Protein AF-A0A1Q8ZHT8-F1 (afdb_monomer)

Structure (mmCIF, N/CA/C/O backbone):
data_AF-A0A1Q8ZHT8-F1
#
_entry.id   AF-A0A1Q8ZHT8-F1
#
loop_
_atom_site.group_PDB
_atom_site.id
_atom_site.type_symbol
_atom_site.label_atom_id
_atom_site.label_alt_id
_atom_site.label_comp_id
_atom_site.label_asym_id
_atom_site.label_entity_id
_atom_site.label_seq_id
_atom_site.pdbx_PDB_ins_code
_atom_site.Cartn_x
_atom_site.Cartn_y
_atom_site.Cartn_z
_atom_site.occupancy
_atom_site.B_iso_or_equiv
_atom_site.auth_seq_id
_atom_site.auth_comp_id
_atom_site.auth_asym_id
_atom_site.auth_atom_id
_atom_site.pdbx_PDB_model_num
ATOM 1 N N . MET A 1 1 ? -16.061 1.320 38.270 1.00 66.38 1 MET A N 1
ATOM 2 C CA . MET A 1 1 ? -15.888 0.576 37.008 1.00 66.38 1 MET A CA 1
ATOM 3 C C . MET A 1 1 ? -15.722 -0.890 37.370 1.00 66.38 1 MET A C 1
ATOM 5 O O . MET A 1 1 ? -14.815 -1.204 38.140 1.00 66.38 1 MET A O 1
ATOM 9 N N . SER A 1 2 ? -16.670 -1.730 36.960 1.00 87.50 2 SER A N 1
ATOM 10 C CA . SER A 1 2 ? -16.756 -3.140 37.350 1.00 87.50 2 SER A CA 1
ATOM 11 C C . SER A 1 2 ? -15.721 -3.994 36.604 1.00 87.50 2 SER A C 1
ATOM 13 O O . SER A 1 2 ? -15.160 -3.568 35.595 1.00 87.50 2 SER A O 1
ATOM 15 N N . LEU A 1 3 ? -15.4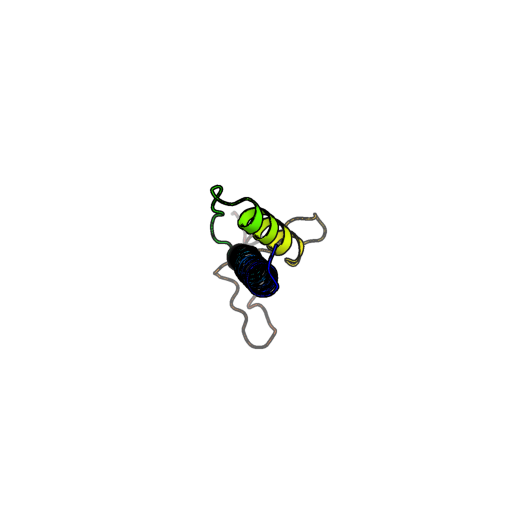51 -5.204 37.102 1.00 83.06 3 LEU A N 1
ATOM 16 C CA . LEU A 1 3 ? -14.570 -6.156 36.413 1.00 83.06 3 LEU A CA 1
ATOM 17 C C . LEU A 1 3 ? -15.119 -6.537 35.024 1.00 83.06 3 LEU A C 1
ATOM 19 O O . LEU A 1 3 ? -14.344 -6.724 34.093 1.00 83.06 3 LEU A O 1
ATOM 23 N N . GLN A 1 4 ? -16.447 -6.591 34.888 1.00 83.44 4 GLN A N 1
ATOM 24 C CA . GLN A 1 4 ? -17.138 -6.875 33.628 1.00 83.44 4 GLN A CA 1
ATOM 25 C C . GLN A 1 4 ? -16.990 -5.711 32.641 1.00 83.44 4 GLN A C 1
ATOM 27 O O . GLN A 1 4 ? -16.769 -5.942 31.457 1.00 83.44 4 GLN A O 1
ATOM 32 N N . ASP A 1 5 ? -17.017 -4.467 33.132 1.00 82.81 5 ASP A N 1
ATOM 33 C CA . ASP A 1 5 ? -16.827 -3.274 32.296 1.00 82.81 5 ASP A CA 1
ATOM 34 C C . ASP A 1 5 ? -15.408 -3.240 31.711 1.00 82.81 5 ASP A C 1
ATOM 36 O O . ASP A 1 5 ? -15.220 -2.872 30.557 1.00 82.81 5 ASP A O 1
ATOM 40 N N . LYS A 1 6 ? -14.403 -3.657 32.497 1.00 79.12 6 LYS A N 1
ATOM 41 C CA . LYS A 1 6 ? -13.006 -3.745 32.041 1.00 79.12 6 LYS A CA 1
ATOM 42 C C . LYS A 1 6 ? -12.824 -4.813 30.966 1.00 79.12 6 LYS A C 1
ATOM 44 O O . LYS A 1 6 ? -12.218 -4.531 29.942 1.00 79.12 6 LYS A O 1
ATOM 49 N N . GLN A 1 7 ? -13.396 -5.998 31.176 1.00 83.31 7 GLN A N 1
ATOM 50 C CA . GLN A 1 7 ? -13.344 -7.088 30.197 1.00 83.31 7 GLN A CA 1
ATOM 51 C C . GLN A 1 7 ? -14.049 -6.712 28.888 1.00 83.31 7 GLN A C 1
ATOM 53 O O . GLN A 1 7 ? -13.535 -7.000 27.811 1.00 83.31 7 GLN A O 1
ATOM 58 N N . ALA A 1 8 ? -15.196 -6.030 28.959 1.00 83.50 8 ALA A N 1
ATOM 59 C CA . ALA A 1 8 ? -15.890 -5.538 27.771 1.00 83.50 8 ALA A CA 1
ATOM 60 C C . ALA A 1 8 ? -15.051 -4.502 27.002 1.00 83.50 8 ALA A C 1
ATOM 62 O O . ALA A 1 8 ? -14.972 -4.572 25.776 1.00 83.50 8 ALA A O 1
ATOM 63 N N . LEU A 1 9 ? -14.383 -3.586 27.714 1.00 82.81 9 LEU A N 1
ATOM 64 C CA . LEU A 1 9 ? -13.502 -2.585 27.108 1.00 82.81 9 LEU A CA 1
ATOM 65 C C . LEU A 1 9 ? -12.285 -3.228 26.422 1.00 82.81 9 LEU A C 1
ATOM 67 O O . LEU A 1 9 ? -11.917 -2.840 25.316 1.00 82.81 9 LEU A 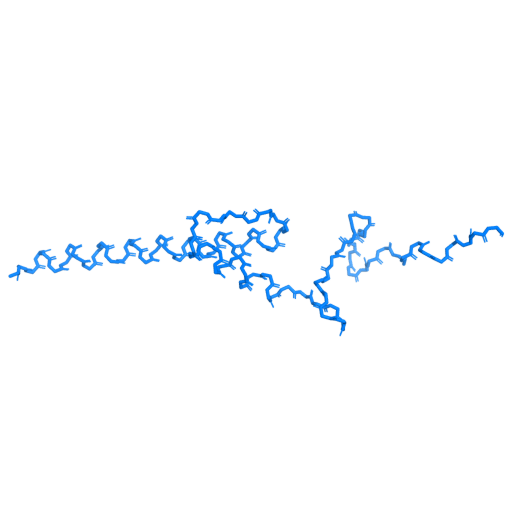O 1
ATOM 71 N N . GLU A 1 10 ? -11.674 -4.227 27.065 1.00 79.62 10 GLU A N 1
ATOM 72 C CA . GLU A 1 10 ? -10.547 -4.991 26.519 1.00 79.62 10 GLU A CA 1
ATOM 73 C C . GLU A 1 10 ? -10.949 -5.760 25.255 1.00 79.62 10 GLU A C 1
ATOM 75 O O . GLU A 1 10 ? -10.249 -5.689 24.246 1.00 79.62 10 GLU A O 1
ATOM 80 N N . HIS A 1 11 ? -12.100 -6.437 25.277 1.00 78.50 11 HIS A N 1
ATOM 81 C CA . HIS A 1 11 ? -12.627 -7.140 24.107 1.00 78.50 11 HIS A CA 1
ATOM 82 C C . HIS A 1 11 ? -12.933 -6.195 22.943 1.00 78.50 11 HIS A C 1
ATOM 84 O O . HIS A 1 11 ? -12.629 -6.520 21.797 1.00 78.50 11 HIS A O 1
ATOM 90 N N . GLN A 1 12 ? -13.504 -5.023 23.222 1.00 76.19 12 GLN A N 1
ATOM 91 C CA . GLN A 1 12 ? -13.770 -4.030 22.188 1.00 76.19 12 GLN A CA 1
ATOM 92 C C . GLN A 1 12 ? -12.462 -3.499 21.579 1.00 76.19 12 GLN A C 1
ATOM 94 O O . GLN A 1 12 ? -12.333 -3.449 20.357 1.00 76.19 12 GLN A O 1
ATOM 99 N N . GLY A 1 13 ? -11.458 -3.198 22.409 1.00 82.69 13 GLY A N 1
ATOM 100 C CA . GLY A 1 13 ? -10.141 -2.769 21.933 1.00 82.69 13 GLY A CA 1
ATOM 101 C C . GLY A 1 13 ? -9.426 -3.830 21.089 1.00 82.69 13 GLY A C 1
ATOM 102 O O . GLY A 1 13 ? -8.769 -3.496 20.105 1.00 82.69 13 GLY A O 1
ATOM 103 N N . GLN A 1 14 ? -9.586 -5.113 21.425 1.00 83.31 14 GLN A N 1
ATOM 104 C CA . GLN A 1 14 ? -9.058 -6.218 20.616 1.00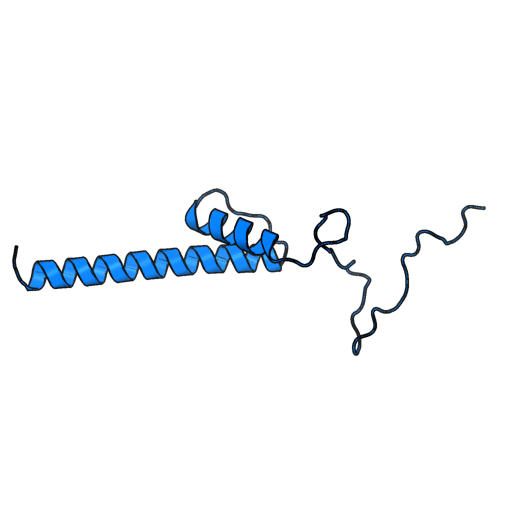 83.31 14 GLN A CA 1
ATOM 105 C C . GLN A 1 14 ? -9.727 -6.291 19.242 1.00 83.31 14 GLN A C 1
ATOM 107 O O . GLN A 1 14 ? -9.032 -6.382 18.234 1.00 83.31 14 GLN A O 1
ATOM 112 N N . GLN A 1 15 ? -11.056 -6.188 19.182 1.00 80.56 15 GLN A N 1
ATOM 113 C CA . GLN A 1 15 ? -11.793 -6.221 17.914 1.00 80.56 15 GLN A CA 1
ATOM 114 C C . GLN A 1 15 ? -11.441 -5.036 17.007 1.00 80.56 15 GLN A C 1
ATOM 116 O O . GLN A 1 15 ? -11.302 -5.196 15.794 1.00 80.56 15 GLN A O 1
ATOM 121 N N . GLU A 1 16 ? -11.269 -3.846 17.584 1.00 83.12 16 GLU A N 1
ATOM 122 C CA . GLU A 1 16 ? -10.836 -2.660 16.842 1.00 83.12 16 GLU A CA 1
ATOM 123 C C . GLU A 1 16 ? -9.415 -2.842 16.283 1.00 83.12 16 GLU A C 1
ATOM 125 O O . GLU A 1 16 ? -9.186 -2.587 15.098 1.00 83.12 16 GLU A O 1
ATOM 130 N N . ALA A 1 17 ? -8.491 -3.378 17.089 1.00 85.00 17 ALA A N 1
ATOM 131 C CA . ALA A 1 17 ? -7.124 -3.667 16.660 1.00 85.00 17 ALA A CA 1
ATOM 132 C C . ALA A 1 17 ? -7.060 -4.734 15.553 1.00 85.00 17 ALA A C 1
ATOM 134 O O . ALA A 1 17 ? -6.307 -4.580 14.590 1.00 85.00 17 ALA A O 1
ATOM 135 N N . GLU A 1 18 ? -7.870 -5.791 15.648 1.00 88.94 18 GLU A N 1
ATOM 136 C CA . GLU A 1 18 ? -7.996 -6.813 14.602 1.00 88.94 18 GLU A CA 1
ATOM 137 C C . GLU A 1 18 ? -8.534 -6.215 13.295 1.00 88.94 18 GLU A C 1
ATOM 139 O O . GLU A 1 18 ? -8.014 -6.499 12.211 1.00 88.94 18 GLU A O 1
ATOM 144 N N . GLY A 1 19 ? -9.540 -5.340 13.388 1.00 90.62 19 GLY A N 1
ATOM 145 C CA . GLY A 1 19 ? -10.086 -4.619 12.240 1.00 90.62 19 GLY A CA 1
ATOM 146 C C . GLY A 1 19 ? -9.046 -3.726 11.559 1.00 90.62 19 GLY A C 1
ATOM 147 O O . GLY A 1 19 ? -8.925 -3.735 10.332 1.00 90.62 19 GLY A O 1
ATOM 148 N N . ASP A 1 20 ? -8.254 -2.994 12.342 1.00 90.00 20 ASP A N 1
ATOM 149 C CA . ASP A 1 20 ? -7.167 -2.153 11.837 1.00 90.00 20 ASP A CA 1
ATOM 150 C C . ASP A 1 20 ? -6.045 -2.963 11.197 1.00 90.00 20 ASP A C 1
ATOM 152 O O . ASP A 1 20 ? -5.586 -2.632 10.099 1.00 90.00 20 ASP A O 1
ATOM 156 N N . GLN A 1 21 ? -5.644 -4.065 11.828 1.00 93.19 21 GLN A N 1
ATOM 157 C CA . GLN A 1 21 ? -4.657 -4.969 11.256 1.00 93.19 21 GLN A CA 1
ATOM 158 C C . GLN A 1 21 ? -5.140 -5.518 9.914 1.00 93.19 21 GLN A C 1
ATOM 160 O O . GLN A 1 21 ? -4.384 -5.519 8.941 1.00 93.19 21 GLN A O 1
ATOM 165 N N . LYS A 1 22 ? -6.408 -5.934 9.832 1.00 94.38 22 LYS A N 1
ATOM 166 C CA . LYS A 1 22 ? -6.985 -6.425 8.584 1.00 94.38 22 LYS A CA 1
ATOM 167 C C . LYS A 1 22 ? -6.957 -5.353 7.495 1.00 94.38 22 LYS A C 1
ATOM 169 O O . LYS A 1 22 ? -6.500 -5.633 6.393 1.00 94.38 22 LYS A O 1
ATOM 174 N N . ARG A 1 23 ? -7.382 -4.121 7.793 1.00 93.31 23 ARG A N 1
ATOM 175 C CA . ARG A 1 23 ? -7.345 -3.005 6.829 1.00 93.31 23 ARG A CA 1
ATOM 176 C C . ARG A 1 23 ? -5.934 -2.729 6.315 1.00 93.31 23 ARG A C 1
ATOM 178 O O . ARG A 1 23 ? -5.748 -2.520 5.118 1.00 93.31 23 ARG A O 1
ATOM 185 N N . PHE A 1 24 ? -4.946 -2.746 7.206 1.00 95.38 24 PHE A N 1
ATOM 186 C CA . PHE A 1 24 ? -3.542 -2.568 6.842 1.00 95.38 24 PHE A CA 1
ATOM 187 C C . PHE A 1 24 ? -3.042 -3.684 5.908 1.00 95.38 24 PHE A C 1
ATOM 189 O O . PHE A 1 24 ? -2.340 -3.415 4.928 1.00 95.38 24 PHE A O 1
ATOM 196 N N . LEU A 1 25 ? -3.401 -4.938 6.195 1.00 93.38 25 LEU A N 1
ATOM 197 C CA . LEU A 1 25 ? -3.047 -6.078 5.348 1.00 93.38 25 LEU A CA 1
ATOM 198 C C . LEU A 1 25 ? -3.733 -5.996 3.981 1.00 93.38 25 LEU A C 1
ATOM 200 O O . LEU A 1 25 ? -3.041 -6.092 2.972 1.00 93.38 25 LEU A O 1
ATOM 204 N N . ASP A 1 26 ? -5.038 -5.709 3.947 1.00 94.38 26 ASP A N 1
ATOM 205 C CA . ASP A 1 26 ? -5.806 -5.533 2.707 1.00 94.38 26 ASP A CA 1
ATOM 206 C C . ASP A 1 26 ? -5.146 -4.467 1.802 1.00 94.38 26 ASP A C 1
ATOM 208 O O . ASP A 1 26 ? -4.964 -4.678 0.602 1.00 94.38 26 ASP A O 1
ATOM 212 N N . GLY A 1 27 ? -4.722 -3.332 2.376 1.00 93.44 27 GLY A N 1
ATOM 213 C CA . GLY A 1 27 ? -3.997 -2.292 1.640 1.00 93.44 27 GLY A CA 1
ATOM 214 C C . GLY A 1 27 ? -2.652 -2.772 1.101 1.00 93.44 27 GLY A C 1
ATOM 215 O O . GLY A 1 27 ? -2.328 -2.533 -0.062 1.00 93.44 27 GLY A O 1
ATOM 216 N N . SER A 1 28 ? -1.879 -3.477 1.930 1.00 93.44 28 SER A N 1
ATOM 217 C CA . SER A 1 28 ? -0.567 -4.014 1.546 1.00 93.44 28 SER A CA 1
ATOM 218 C C . SER A 1 28 ? -0.668 -5.010 0.385 1.00 93.44 28 SER A C 1
ATOM 220 O O . SER A 1 28 ? 0.158 -4.974 -0.526 1.00 93.44 28 SER A O 1
ATOM 222 N N . GLU A 1 29 ? -1.679 -5.882 0.405 1.00 92.50 29 GLU A N 1
ATOM 223 C CA . GLU A 1 29 ? -1.945 -6.844 -0.667 1.00 92.50 29 GLU A CA 1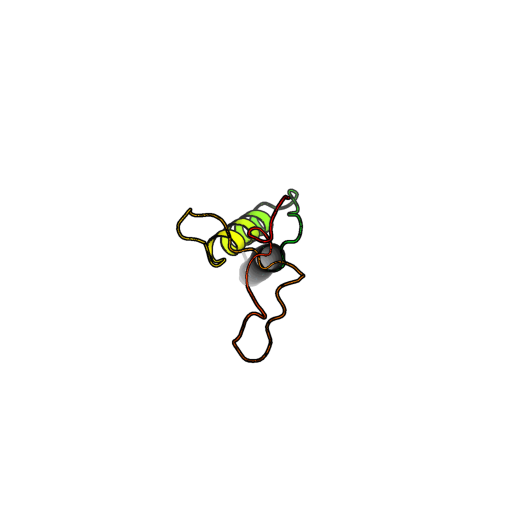
ATOM 224 C C . GLU A 1 29 ? -2.385 -6.150 -1.957 1.00 92.50 29 GLU A C 1
ATOM 226 O O . GLU A 1 29 ? -1.849 -6.439 -3.026 1.00 92.50 29 GLU A O 1
ATOM 231 N N . ASP A 1 30 ? -3.316 -5.197 -1.878 1.00 92.00 30 ASP A N 1
ATOM 232 C CA . ASP A 1 30 ? -3.782 -4.455 -3.052 1.00 92.00 30 ASP A CA 1
ATOM 233 C C . ASP A 1 30 ? -2.633 -3.725 -3.765 1.00 92.00 30 ASP A C 1
ATOM 235 O O . ASP A 1 30 ? -2.575 -3.736 -4.998 1.00 92.00 30 ASP A O 1
ATOM 239 N N . ALA A 1 31 ? -1.686 -3.163 -3.005 1.00 89.62 31 ALA A N 1
ATOM 240 C CA . ALA A 1 31 ? -0.465 -2.578 -3.551 1.00 89.62 31 ALA A CA 1
ATOM 241 C C . ALA A 1 31 ? 0.408 -3.616 -4.270 1.00 89.62 31 ALA A C 1
ATOM 243 O O . ALA A 1 31 ? 0.929 -3.335 -5.349 1.00 89.62 31 ALA A O 1
ATOM 244 N N . ALA A 1 32 ? 0.540 -4.822 -3.709 1.00 86.00 32 ALA A N 1
ATOM 245 C CA . ALA A 1 32 ? 1.328 -5.893 -4.312 1.00 86.00 32 ALA A CA 1
ATOM 246 C C . ALA A 1 32 ? 0.748 -6.398 -5.641 1.00 86.00 32 ALA A C 1
ATOM 248 O O . ALA A 1 32 ? 1.498 -6.789 -6.533 1.00 86.00 32 ALA A O 1
ATOM 249 N N . PHE A 1 33 ? -0.576 -6.334 -5.797 1.00 85.50 33 PHE A N 1
ATOM 250 C CA . PHE A 1 33 ? -1.271 -6.687 -7.037 1.00 85.50 33 PHE A CA 1
ATOM 251 C C . PHE A 1 33 ? -1.521 -5.492 -7.972 1.00 85.50 33 PHE A C 1
ATOM 253 O O . PHE A 1 33 ? -2.214 -5.644 -8.978 1.00 85.50 33 PHE A O 1
ATOM 260 N N . GLY A 1 34 ? -0.982 -4.307 -7.663 1.00 83.00 34 GLY A N 1
ATOM 261 C CA . GLY A 1 34 ? -1.097 -3.120 -8.514 1.00 83.00 34 GLY A CA 1
ATOM 262 C C . GLY A 1 34 ? -2.525 -2.582 -8.663 1.00 83.00 34 GLY A C 1
ATOM 263 O O . GLY A 1 34 ? -2.847 -1.973 -9.683 1.00 83.00 34 GLY A O 1
ATOM 264 N N . LYS A 1 35 ? -3.406 -2.821 -7.684 1.00 87.38 35 LYS A N 1
ATOM 265 C CA . LYS A 1 35 ? -4.769 -2.271 -7.698 1.00 87.38 35 LYS A CA 1
ATOM 266 C C . LYS A 1 35 ? -4.761 -0.798 -7.307 1.00 87.38 35 LYS A C 1
ATOM 268 O O . LYS A 1 35 ? -3.934 -0.371 -6.519 1.00 87.38 35 LYS A O 1
ATOM 273 N N . ASN A 1 36 ? -5.735 -0.024 -7.781 1.00 90.00 36 ASN A N 1
ATOM 274 C CA . ASN A 1 36 ? -5.860 1.378 -7.374 1.00 90.00 36 ASN A CA 1
ATOM 275 C C . ASN A 1 36 ? -6.230 1.510 -5.882 1.00 90.00 36 ASN A C 1
ATOM 277 O O . ASN A 1 36 ? -7.143 0.812 -5.427 1.00 90.00 36 ASN A O 1
ATOM 281 N N . PRO A 1 37 ? -5.595 2.435 -5.135 1.00 90.81 37 PRO A N 1
ATOM 282 C CA . PRO A 1 37 ? -5.853 2.603 -3.712 1.00 90.81 37 PRO A CA 1
ATOM 283 C C . PRO A 1 37 ? -7.217 3.244 -3.440 1.00 90.81 37 PRO A C 1
ATOM 285 O O . PRO A 1 37 ? -7.729 4.055 -4.216 1.00 90.81 37 PRO A O 1
ATOM 288 N N . ARG A 1 38 ? -7.780 2.931 -2.271 1.00 90.31 38 ARG A N 1
ATOM 289 C CA . ARG A 1 38 ? -8.973 3.576 -1.711 1.00 90.31 38 ARG A CA 1
ATOM 290 C C . ARG A 1 38 ? -8.568 4.610 -0.664 1.00 90.31 38 ARG A C 1
ATOM 292 O O . ARG A 1 38 ? -7.928 4.273 0.324 1.00 90.31 38 ARG A O 1
ATOM 299 N N . TYR A 1 39 ? -8.991 5.859 -0.851 1.00 89.75 39 TYR A N 1
ATOM 300 C CA . TYR A 1 39 ? -8.611 6.978 0.026 1.00 89.75 39 TYR A CA 1
ATOM 301 C C . TYR A 1 39 ? -9.477 7.136 1.281 1.00 89.75 39 TYR A C 1
ATOM 303 O O . TYR A 1 39 ? -9.276 8.060 2.062 1.00 89.75 39 TYR A O 1
ATOM 311 N N . THR A 1 40 ? -10.463 6.264 1.467 1.00 90.12 40 THR A N 1
ATOM 312 C CA . THR A 1 40 ? -11.464 6.392 2.530 1.00 90.12 40 THR A CA 1
ATOM 313 C C . THR A 1 40 ? -10.935 6.031 3.914 1.00 90.12 40 THR A C 1
ATOM 315 O O . THR A 1 40 ? -11.536 6.448 4.897 1.00 90.12 40 THR A O 1
ATOM 318 N N . ASP A 1 41 ? -9.852 5.254 4.001 1.00 92.75 41 ASP A N 1
ATOM 319 C CA . ASP A 1 41 ? -9.343 4.724 5.265 1.00 92.75 41 ASP A CA 1
ATOM 320 C C . ASP A 1 41 ? -7.817 4.924 5.392 1.00 92.75 41 ASP A C 1
ATOM 322 O O . ASP A 1 41 ? -7.056 4.446 4.541 1.00 92.75 41 ASP A O 1
ATOM 326 N N . PRO A 1 42 ? -7.342 5.632 6.434 1.00 94.25 42 PRO A N 1
ATOM 327 C CA . PRO A 1 42 ? -5.922 5.924 6.607 1.00 94.25 42 PRO A CA 1
ATOM 328 C C . PRO A 1 42 ? -5.089 4.686 6.970 1.00 94.25 42 PRO A C 1
ATOM 330 O O . PRO A 1 42 ? -3.929 4.600 6.561 1.00 94.25 42 PRO A O 1
ATOM 333 N N . THR A 1 43 ? -5.654 3.719 7.697 1.00 95.31 43 THR A N 1
ATOM 334 C CA . THR A 1 43 ? -4.972 2.473 8.078 1.00 95.31 43 THR A CA 1
ATOM 335 C C . THR A 1 43 ? -4.738 1.600 6.849 1.00 95.31 43 THR A C 1
ATOM 337 O O . THR A 1 43 ? -3.628 1.102 6.640 1.00 95.31 43 THR A O 1
ATOM 340 N N . TYR A 1 44 ? -5.746 1.499 5.980 1.00 96.50 44 TYR A N 1
ATOM 341 C CA . TYR A 1 44 ? -5.617 0.874 4.665 1.00 96.50 44 TYR A CA 1
ATOM 342 C C . TYR A 1 44 ? -4.546 1.564 3.812 1.00 96.50 44 TYR A C 1
ATOM 344 O O . TYR A 1 44 ? -3.657 0.896 3.287 1.00 96.50 44 TYR A O 1
ATOM 352 N N . LEU A 1 45 ? -4.578 2.898 3.701 1.00 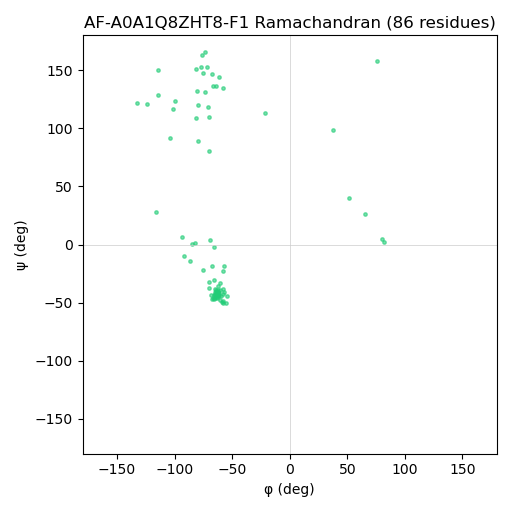95.75 45 LEU A N 1
ATOM 353 C CA . LEU A 1 45 ? -3.599 3.649 2.905 1.00 95.75 45 LEU A CA 1
ATOM 354 C C . LEU A 1 45 ? -2.167 3.460 3.412 1.00 95.75 45 LEU A C 1
ATOM 356 O O . LEU A 1 45 ? -1.240 3.343 2.611 1.00 95.75 45 LEU A O 1
ATOM 360 N N . ASN A 1 46 ? -1.978 3.414 4.730 1.00 95.75 46 ASN A N 1
ATOM 361 C CA . ASN A 1 46 ? -0.673 3.141 5.319 1.00 95.75 46 ASN A CA 1
ATOM 362 C C . ASN A 1 46 ? -0.176 1.740 4.932 1.00 95.75 46 ASN A C 1
ATOM 364 O O . ASN A 1 46 ? 0.972 1.588 4.513 1.00 95.75 46 ASN A O 1
ATOM 368 N N . GLY A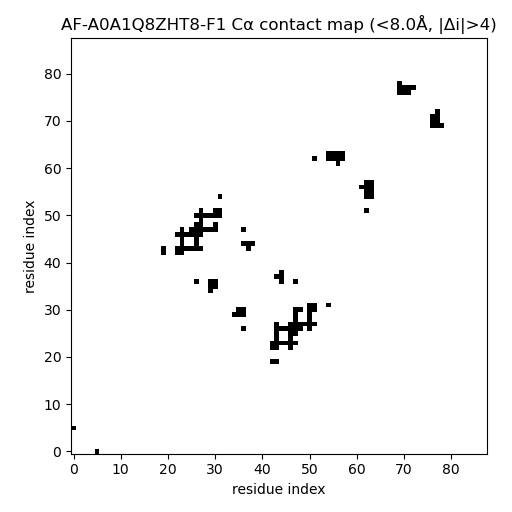 1 47 ? -1.061 0.741 4.988 1.00 94.69 47 GLY A N 1
ATOM 369 C CA . GLY A 1 47 ? -0.798 -0.602 4.475 1.00 94.69 47 GLY A CA 1
ATOM 370 C C . GLY A 1 47 ? -0.386 -0.591 3.007 1.00 94.69 47 GLY A C 1
ATOM 371 O O . GLY A 1 47 ? 0.674 -1.095 2.648 1.00 94.69 47 GLY A O 1
ATOM 372 N N . TYR A 1 48 ? -1.164 0.088 2.170 1.00 95.06 48 TYR A N 1
ATOM 373 C CA . TYR A 1 48 ? -0.909 0.220 0.738 1.00 95.06 48 TYR A CA 1
ATOM 374 C C . TYR A 1 48 ? 0.457 0.854 0.435 1.00 95.06 48 TYR A C 1
ATOM 376 O O . TYR A 1 48 ? 1.256 0.302 -0.322 1.00 95.06 48 TYR A O 1
ATOM 384 N N . ILE A 1 49 ? 0.795 1.970 1.087 1.00 93.56 49 ILE A N 1
ATOM 385 C CA . ILE A 1 49 ? 2.111 2.613 0.946 1.00 93.56 49 ILE A CA 1
ATOM 386 C C . ILE A 1 49 ? 3.235 1.682 1.423 1.00 93.56 49 ILE A C 1
ATOM 388 O O . ILE A 1 49 ? 4.305 1.640 0.813 1.00 93.56 49 ILE A O 1
ATOM 392 N N . ASN A 1 50 ? 3.022 0.941 2.513 1.00 93.62 50 ASN A N 1
ATOM 393 C CA . ASN A 1 50 ? 4.002 -0.017 3.018 1.00 93.62 50 ASN A CA 1
ATOM 394 C C . ASN A 1 50 ? 4.227 -1.173 2.032 1.00 93.62 50 ASN A C 1
ATOM 396 O O . ASN A 1 50 ? 5.373 -1.554 1.802 1.00 93.62 50 ASN A O 1
ATOM 400 N N . GLY A 1 51 ? 3.152 -1.676 1.419 1.00 91.06 51 GLY A N 1
ATOM 401 C CA . GLY A 1 51 ? 3.198 -2.675 0.355 1.00 91.06 51 GLY A CA 1
ATOM 402 C C . GLY A 1 51 ? 4.029 -2.196 -0.833 1.00 91.06 51 GLY A C 1
ATOM 403 O O . GLY A 1 51 ? 4.980 -2.873 -1.214 1.00 91.06 51 GLY A O 1
ATOM 404 N N . LEU A 1 52 ? 3.769 -0.982 -1.337 1.00 89.50 52 LEU A N 1
ATOM 405 C CA . LEU A 1 52 ? 4.542 -0.397 -2.442 1.00 89.50 52 LEU A CA 1
ATOM 406 C C . LEU A 1 52 ? 6.043 -0.300 -2.136 1.00 89.50 52 LEU A C 1
ATOM 408 O O . LEU A 1 52 ? 6.868 -0.596 -2.994 1.00 89.50 52 LEU A O 1
ATOM 412 N N . LYS A 1 53 ? 6.412 0.082 -0.907 1.00 89.31 53 LYS A N 1
ATOM 413 C CA . LYS A 1 53 ? 7.820 0.204 -0.484 1.00 89.31 53 LYS A CA 1
ATOM 414 C C . LYS A 1 53 ? 8.564 -1.131 -0.404 1.00 89.31 53 LYS A C 1
ATOM 416 O O . LYS A 1 53 ? 9.790 -1.126 -0.352 1.00 89.31 53 LYS A O 1
ATOM 421 N N . LYS A 1 54 ? 7.843 -2.251 -0.335 1.00 88.56 54 LYS A N 1
ATOM 422 C CA . LYS A 1 54 ? 8.416 -3.604 -0.291 1.00 88.56 54 LYS A CA 1
ATOM 423 C C . LYS A 1 54 ? 8.566 -4.231 -1.673 1.00 88.56 54 LYS A C 1
ATOM 425 O O . LYS A 1 54 ? 9.166 -5.299 -1.775 1.00 88.56 54 LYS A O 1
ATOM 430 N N . LEU A 1 55 ? 8.008 -3.609 -2.711 1.00 86.62 55 LEU A N 1
ATOM 431 C CA . LEU A 1 55 ? 8.120 -4.127 -4.065 1.00 86.62 55 LEU A CA 1
ATOM 432 C C . LEU A 1 55 ? 9.565 -4.035 -4.562 1.00 86.62 55 LEU A C 1
ATOM 434 O O . LEU A 1 55 ? 10.280 -3.098 -4.198 1.00 86.62 55 LEU A O 1
ATOM 438 N N . PRO A 1 56 ? 10.006 -4.998 -5.388 1.00 86.19 56 PRO A N 1
ATOM 439 C CA . PRO A 1 56 ? 11.322 -4.931 -6.000 1.00 86.19 56 PRO A CA 1
ATOM 440 C C . PRO A 1 56 ? 11.435 -3.646 -6.822 1.00 86.19 56 PRO A C 1
ATOM 442 O O . PRO A 1 56 ? 10.521 -3.292 -7.566 1.00 86.19 56 PRO A O 1
ATOM 445 N N . THR A 1 57 ? 12.557 -2.943 -6.686 1.00 87.75 57 THR A N 1
ATOM 446 C CA . THR A 1 57 ? 12.838 -1.701 -7.411 1.00 87.75 57 THR A CA 1
ATOM 447 C C . THR A 1 57 ? 14.011 -1.876 -8.367 1.00 87.75 57 THR A C 1
ATOM 449 O O . THR A 1 57 ? 14.901 -2.705 -8.168 1.00 87.75 57 THR A O 1
ATOM 452 N N . ASN A 1 58 ? 13.988 -1.126 -9.461 1.00 86.19 58 ASN A N 1
ATOM 453 C CA . ASN A 1 58 ? 15.125 -0.967 -10.356 1.00 86.19 58 ASN A CA 1
ATOM 454 C C . ASN A 1 58 ? 16.197 -0.070 -9.700 1.00 86.19 58 ASN A C 1
ATOM 456 O O . ASN A 1 58 ? 15.901 0.650 -8.742 1.00 86.19 58 ASN A O 1
ATOM 460 N N . PRO A 1 59 ? 17.436 -0.045 -10.228 1.00 86.06 59 PRO A N 1
ATOM 461 C CA . PRO A 1 59 ? 18.492 0.845 -9.734 1.00 86.06 59 PRO A CA 1
ATOM 462 C C . PRO A 1 59 ? 18.147 2.344 -9.776 1.00 86.06 59 PRO A C 1
ATOM 464 O O . PRO A 1 59 ? 18.729 3.122 -9.027 1.00 86.06 59 PRO A O 1
ATOM 467 N N . ASP A 1 60 ? 17.207 2.753 -10.631 1.00 87.19 60 ASP A N 1
ATOM 468 C CA . ASP A 1 60 ? 16.702 4.129 -10.728 1.00 87.19 60 ASP A CA 1
ATOM 469 C C . ASP A 1 60 ? 15.616 4.465 -9.684 1.00 87.19 60 ASP A C 1
ATOM 471 O O . ASP A 1 60 ? 15.098 5.581 -9.658 1.00 87.19 60 ASP A O 1
ATOM 475 N N . GLY A 1 61 ? 15.271 3.512 -8.811 1.00 79.94 61 GLY A N 1
ATOM 476 C CA . GLY A 1 61 ? 14.270 3.674 -7.760 1.00 79.94 61 GLY A CA 1
ATOM 477 C C . GLY A 1 61 ? 12.824 3.487 -8.221 1.00 79.94 61 GLY A C 1
ATOM 478 O O . GLY A 1 61 ? 11.913 3.628 -7.404 1.00 79.94 61 GLY A O 1
ATOM 479 N N . THR A 1 62 ? 12.585 3.149 -9.491 1.00 84.69 62 THR A N 1
ATOM 480 C CA . THR A 1 62 ? 11.244 2.794 -9.973 1.00 84.69 62 THR A CA 1
ATOM 481 C C . THR A 1 62 ? 10.856 1.393 -9.512 1.00 84.69 62 THR A C 1
ATOM 483 O O . THR A 1 62 ? 11.706 0.515 -9.368 1.00 84.69 62 THR A O 1
ATOM 486 N N . ILE A 1 63 ? 9.565 1.163 -9.267 1.00 84.12 63 ILE A N 1
ATOM 487 C CA . ILE A 1 63 ? 9.059 -0.185 -8.982 1.00 84.12 63 ILE A CA 1
ATOM 488 C C . ILE A 1 63 ? 9.274 -1.048 -10.232 1.00 84.12 63 ILE A C 1
ATOM 490 O O . ILE A 1 63 ? 9.021 -0.603 -11.352 1.00 84.12 63 ILE A O 1
ATOM 494 N N . GLN A 1 64 ? 9.753 -2.278 -10.056 1.00 81.38 64 GLN A N 1
ATOM 495 C CA . GLN A 1 64 ? 9.848 -3.242 -11.144 1.00 81.38 64 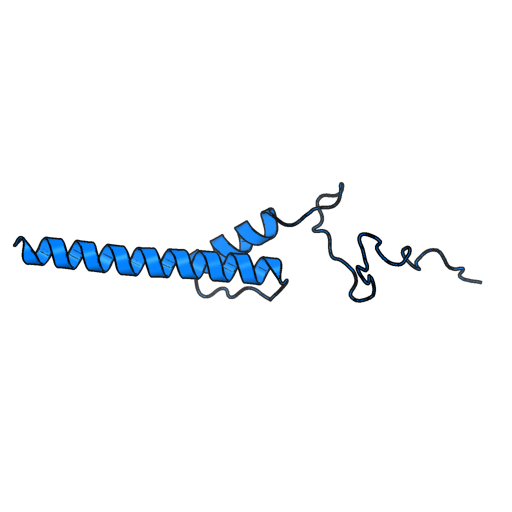GLN A CA 1
ATOM 496 C C . GLN A 1 64 ? 8.435 -3.677 -11.525 1.00 81.38 64 GLN A C 1
ATOM 498 O O . GLN A 1 64 ? 7.762 -4.385 -10.779 1.00 81.38 64 GLN A O 1
ATOM 503 N N . HIS A 1 65 ? 7.985 -3.246 -12.698 1.00 69.75 65 HIS A N 1
ATOM 504 C CA . HIS A 1 65 ? 6.770 -3.750 -13.318 1.00 69.75 65 HIS A CA 1
ATOM 505 C C . HIS A 1 65 ? 7.169 -4.750 -14.396 1.00 69.75 65 HIS A C 1
ATOM 507 O O . HIS A 1 65 ? 7.831 -4.383 -15.367 1.00 69.75 65 HIS A O 1
ATOM 513 N N . TYR A 1 66 ? 6.767 -6.007 -14.226 1.00 65.31 66 TYR A N 1
ATOM 514 C CA . TYR A 1 66 ? 6.875 -6.979 -15.303 1.00 65.31 66 TYR A CA 1
ATOM 515 C C . TYR A 1 66 ? 5.806 -6.675 -16.346 1.00 65.31 66 TYR A C 1
ATOM 517 O O . TYR A 1 66 ? 4.639 -6.452 -16.011 1.00 65.31 66 TYR A O 1
ATOM 525 N N . ASP A 1 67 ? 6.213 -6.626 -17.610 1.00 60.56 67 ASP A N 1
ATOM 526 C CA . ASP A 1 67 ? 5.264 -6.489 -18.708 1.00 60.56 67 ASP A CA 1
ATOM 527 C C . ASP A 1 67 ? 4.333 -7.717 -18.701 1.00 60.56 67 ASP A C 1
ATOM 529 O O . ASP A 1 67 ? 4.770 -8.835 -18.434 1.00 60.56 67 ASP A O 1
ATOM 533 N N . HIS A 1 68 ? 3.056 -7.544 -19.041 1.00 61.03 68 HIS A N 1
ATOM 534 C CA . HIS A 1 68 ? 2.110 -8.653 -19.225 1.00 61.03 68 HIS A CA 1
ATOM 535 C C . HIS A 1 68 ? 2.591 -9.669 -20.276 1.00 61.03 68 HIS A C 1
ATOM 537 O O . HIS A 1 68 ? 2.106 -10.797 -20.318 1.00 61.03 68 HIS A O 1
ATOM 543 N N . ARG A 1 69 ? 3.536 -9.257 -21.129 1.00 57.38 69 ARG A N 1
ATOM 544 C CA . ARG A 1 69 ? 4.200 -10.080 -22.148 1.00 57.38 69 ARG A CA 1
ATOM 545 C C . ARG A 1 69 ? 5.418 -10.842 -21.627 1.00 57.38 69 ARG A C 1
ATOM 547 O O . ARG A 1 69 ? 5.902 -11.738 -22.309 1.00 57.38 69 ARG A O 1
ATOM 554 N N . GLN A 1 70 ? 5.928 -10.490 -20.447 1.00 59.84 70 GLN A N 1
ATOM 555 C CA . GLN A 1 70 ? 7.016 -11.211 -19.797 1.00 59.84 70 GLN A CA 1
ATOM 556 C C . GLN A 1 70 ? 6.439 -12.449 -19.114 1.00 59.84 70 GLN A C 1
ATOM 558 O O . GLN A 1 70 ? 6.026 -12.430 -17.955 1.00 59.84 70 GLN A O 1
ATOM 563 N N . HIS A 1 71 ? 6.389 -13.544 -19.866 1.00 54.50 71 HIS A N 1
ATOM 564 C CA . HIS A 1 71 ? 6.036 -14.843 -19.320 1.00 54.50 71 HIS A CA 1
ATOM 565 C C . HIS A 1 71 ? 7.186 -15.346 -18.440 1.00 54.50 71 HIS A C 1
ATOM 567 O O . HIS A 1 71 ? 8.307 -15.546 -18.905 1.00 54.50 71 HIS A O 1
ATOM 573 N N . PHE A 1 72 ? 6.903 -15.544 -17.152 1.00 54.44 72 PHE A N 1
ATOM 574 C CA . PHE A 1 72 ? 7.785 -16.287 -16.259 1.00 54.44 72 PHE A CA 1
ATOM 575 C C . PHE A 1 72 ? 7.543 -17.781 -16.463 1.00 54.4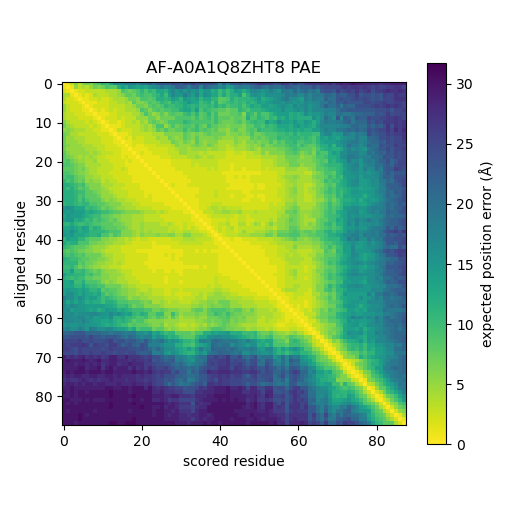4 72 PHE A C 1
ATOM 577 O O . PHE A 1 72 ? 6.512 -18.307 -16.045 1.00 54.44 72 PHE A O 1
ATOM 584 N N . ALA A 1 73 ? 8.505 -18.472 -17.074 1.00 49.56 73 ALA A N 1
ATOM 585 C CA . ALA A 1 73 ? 8.521 -19.927 -17.145 1.00 49.56 73 ALA A CA 1
ATOM 586 C C . ALA A 1 73 ? 9.847 -20.446 -16.570 1.00 49.56 73 ALA A C 1
ATOM 588 O O . ALA A 1 73 ? 10.926 -20.102 -17.040 1.00 49.56 73 ALA A O 1
ATOM 589 N N . PHE A 1 74 ? 9.767 -21.272 -15.520 1.00 52.47 74 PHE A N 1
ATOM 590 C CA . PHE A 1 74 ? 10.909 -22.009 -14.952 1.00 52.47 74 PHE A CA 1
ATOM 591 C C . PHE A 1 74 ? 12.156 -21.162 -14.617 1.00 52.47 74 PHE A C 1
ATOM 593 O O . PHE A 1 74 ? 13.281 -21.601 -14.829 1.00 52.47 74 PHE A O 1
ATOM 600 N N . GLY A 1 75 ? 11.973 -19.953 -14.074 1.00 51.91 75 GLY A N 1
ATOM 601 C CA . GLY A 1 75 ? 13.091 -19.090 -13.663 1.00 51.91 75 GLY A CA 1
ATOM 602 C C . GLY A 1 75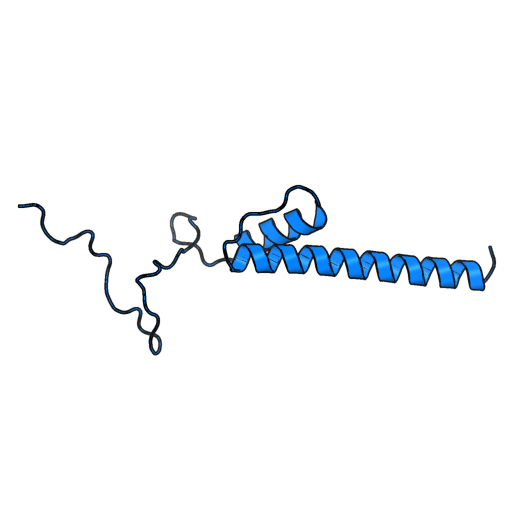 ? 13.761 -18.314 -14.802 1.00 51.91 75 GLY A C 1
ATOM 603 O O . GLY A 1 75 ? 14.725 -17.596 -14.550 1.00 51.91 75 GLY A O 1
ATOM 604 N N . TYR A 1 76 ? 13.226 -18.403 -16.021 1.00 48.66 76 TYR A N 1
ATOM 605 C CA . TYR A 1 76 ? 13.634 -17.594 -17.161 1.00 48.66 76 TYR A CA 1
ATOM 606 C C . TYR A 1 76 ? 12.473 -16.676 -17.560 1.00 48.66 76 TYR A C 1
ATOM 608 O O . TYR A 1 76 ? 11.329 -17.114 -17.704 1.00 48.66 76 TYR A O 1
ATOM 616 N N . VAL A 1 77 ? 12.760 -15.379 -17.684 1.00 58.22 77 VAL A N 1
ATOM 617 C CA . VAL A 1 77 ? 11.862 -14.438 -18.361 1.00 58.22 77 VAL A CA 1
ATOM 618 C C . VAL A 1 77 ? 12.109 -14.624 -19.848 1.00 58.22 77 VAL A C 1
ATOM 620 O O . VAL A 1 77 ? 13.248 -14.461 -20.291 1.00 58.22 77 VAL A O 1
ATOM 623 N N . ASP A 1 78 ? 11.069 -15.002 -20.589 1.00 57.47 78 ASP A N 1
ATOM 624 C CA . ASP A 1 78 ? 11.149 -15.294 -22.021 1.00 57.47 78 ASP A CA 1
ATOM 625 C C . ASP A 1 78 ? 11.382 -13.990 -22.821 1.00 57.47 78 ASP A C 1
ATOM 627 O O . ASP A 1 78 ? 10.484 -13.376 -23.386 1.00 57.47 78 ASP A O 1
ATOM 631 N N . ASN A 1 79 ? 12.649 -13.574 -22.834 1.00 55.47 79 ASN A N 1
ATOM 632 C CA . ASN A 1 79 ? 13.322 -12.694 -23.786 1.00 55.47 79 ASN A CA 1
ATOM 633 C C . ASN A 1 79 ? 13.092 -11.157 -23.760 1.00 55.47 79 ASN A C 1
ATOM 635 O O . ASN A 1 79 ? 12.155 -10.637 -23.152 1.00 55.47 79 ASN A O 1
ATOM 639 N N . PRO A 1 80 ? 14.065 -10.403 -24.331 1.00 51.62 80 PRO A N 1
ATOM 640 C CA . PRO A 1 80 ? 14.370 -9.026 -23.973 1.00 51.62 80 PRO A CA 1
ATOM 641 C C . PRO A 1 80 ? 13.438 -8.021 -24.643 1.00 51.62 80 PRO A C 1
ATOM 643 O O . PRO A 1 80 ? 12.952 -8.216 -25.752 1.00 51.62 80 PRO A O 1
ATOM 646 N N . ASN A 1 81 ? 13.265 -6.906 -23.939 1.00 49.00 81 ASN A N 1
ATOM 647 C CA . ASN A 1 81 ? 12.705 -5.639 -24.393 1.00 49.00 81 ASN A CA 1
ATOM 648 C C . ASN A 1 81 ? 12.765 -5.446 -25.933 1.00 49.00 81 ASN A C 1
ATOM 650 O O . ASN A 1 81 ? 13.861 -5.265 -26.471 1.00 49.00 81 ASN A O 1
ATOM 654 N N . PRO A 1 82 ? 11.624 -5.420 -26.651 1.00 50.81 82 PRO A N 1
ATOM 655 C CA . PRO A 1 82 ? 11.595 -5.259 -28.108 1.00 50.81 82 PRO A CA 1
ATOM 656 C C . PRO A 1 82 ? 12.012 -3.858 -28.595 1.00 50.81 82 PRO A C 1
ATOM 658 O O . PRO A 1 82 ? 11.980 -3.599 -29.793 1.00 50.81 82 PRO A O 1
ATOM 661 N N . ARG A 1 83 ? 12.436 -2.940 -27.712 1.00 48.38 83 ARG A N 1
ATOM 662 C CA . ARG A 1 83 ? 12.842 -1.571 -28.089 1.00 48.38 83 ARG A CA 1
ATOM 663 C C . ARG A 1 83 ? 14.097 -1.455 -28.966 1.00 48.38 83 ARG A C 1
ATOM 665 O O . ARG A 1 83 ? 14.414 -0.342 -29.363 1.00 48.38 83 ARG A O 1
ATOM 672 N N . ASN A 1 84 ? 14.770 -2.557 -29.300 1.00 45.78 84 ASN A N 1
ATOM 673 C CA . ASN A 1 84 ? 15.945 -2.558 -30.182 1.00 45.78 84 ASN A CA 1
ATOM 674 C C . ASN A 1 84 ? 15.726 -3.331 -31.497 1.00 45.78 84 ASN A C 1
ATOM 676 O O . ASN A 1 84 ? 16.687 -3.856 -32.053 1.00 45.78 84 ASN A O 1
ATOM 680 N N . GLN A 1 85 ? 14.492 -3.430 -31.998 1.00 47.59 85 GLN A N 1
ATOM 681 C CA . GLN A 1 85 ? 14.251 -3.892 -33.370 1.00 47.59 85 GLN A CA 1
ATOM 682 C C . GLN A 1 85 ? 13.906 -2.698 -34.268 1.00 47.59 85 GLN A C 1
ATOM 684 O O . GLN A 1 85 ? 12.760 -2.272 -34.332 1.00 47.59 85 GLN A O 1
ATOM 689 N N . GLU A 1 86 ? 14.970 -2.153 -34.866 1.00 47.47 86 GLU A N 1
ATOM 690 C CA . GLU A 1 86 ? 15.052 -1.525 -36.195 1.00 47.47 86 GLU A CA 1
ATOM 691 C C . GLU A 1 86 ? 13.841 -0.688 -36.658 1.00 47.47 86 GLU A C 1
ATOM 693 O O . GLU A 1 86 ? 12.886 -1.201 -37.239 1.00 47.47 86 GLU A O 1
ATOM 698 N N . GLU A 1 87 ? 13.937 0.638 -36.497 1.00 42.66 87 GLU A N 1
ATOM 699 C CA . GLU A 1 87 ? 13.312 1.561 -37.451 1.00 42.66 87 GLU A CA 1
ATOM 700 C C . GLU A 1 87 ? 14.239 1.688 -38.678 1.00 42.66 87 GLU A C 1
ATOM 702 O O . GLU A 1 87 ? 15.452 1.832 -38.520 1.00 42.66 87 GLU A O 1
ATOM 707 N N . PHE A 1 88 ? 13.625 1.554 -39.859 1.00 43.22 88 PHE A N 1
ATOM 708 C CA . PHE A 1 88 ? 14.156 1.494 -41.232 1.00 43.22 88 PHE A CA 1
ATOM 709 C C . PHE A 1 88 ? 15.392 2.340 -41.579 1.00 43.22 88 PHE A C 1
ATOM 711 O O . PHE A 1 88 ? 15.439 3.535 -41.211 1.00 43.22 88 PHE A O 1
#

Foldseek 3Di:
DDPVVVVVVVVVVVVVVVVLVVLLCCLLVCLLVVHDDDPPDPSNVNSVVVNVVPADADPVRHGDDDDPQQDDDPNDRPDDDPPPPDDD

Secondary structure (DSSP, 8-state):
--HHHHHHHHHHHHHHHHHHHHHHHHHHHHHHTTPPPPTT-HHHHHHHHHHHHHS-B-TTS-B-PPPTT--EETTEE----GGGS---

Sequence (88 aa):
MSLQDKQALEHQGQQEAEGDQKRFLDGSEDAAFGKNPRYTDPTYLNGYINGLKKLPTNPDGTIQHYDHRQHFAFGYVDNPNPRNQEEF

Radius of gyration: 21.71 Å; Cα contacts (8 Å, |Δi|>4): 71; chains: 1; bounding box: 36×29×79 Å

Mean predicted aligned error: 12.0 Å

Solvent-accessible surface area (backbone atoms only — not comparable to full-atom values): 5349 Å² total; per-residue (Å²): 134,54,75,66,57,50,51,52,51,52,53,50,52,49,53,52,50,52,51,46,52,48,36,21,48,54,20,21,51,37,34,70,70,70,49,84,85,64,88,90,41,72,54,24,41,51,17,21,54,53,26,52,72,69,49,62,59,44,99,87,69,45,73,64,75,80,53,95,76,56,48,79,53,94,94,39,69,68,71,76,79,74,88,78,68,78,84,133

pLDDT: mean 78.49, std 16.47, range [42.66, 96.5]